Protein AF-A0A953FAG0-F1 (afdb_monomer_lite)

Secondary structure (DSSP, 8-state):
-EE--B-TTT--B--EES-----SSSS-HHHHHHHHHHHHHHHHT--SS-HHHHHHHHHHHHS--TTS-HHHHHHHHHHHHHHHHH---HHHHHHHHHHGGGSPPPPPP----S---

pLDDT: mean 85.93, std 14.11, range [34.12, 98.0]

Radius of gyration: 15.34 Å; chains: 1; bounding box: 32×39×44 Å

Sequence (117 aa):
MISSVACPGCGLVHPHNGPDVELNYACSAGCYDCFSELTAYSLSLGDPYFIHQIAVDTYAAQHHLESFAAVRTNCALIGLCLVVEHGYTGRQVQQVHMELPKQAWPVCVNSSPIGSV

Structure (mmCIF, N/CA/C/O backbone):
data_AF-A0A953FAG0-F1
#
_entry.id   AF-A0A953FAG0-F1
#
loop_
_atom_site.group_PDB
_atom_site.id
_atom_site.type_symbol
_atom_site.label_atom_id
_atom_site.label_alt_id
_atom_site.label_comp_id
_atom_site.label_asym_id
_atom_site.label_entity_id
_atom_site.label_seq_id
_atom_site.pdbx_PDB_ins_code
_atom_site.Cartn_x
_atom_site.Cartn_y
_atom_site.Cartn_z
_atom_site.occupancy
_atom_site.B_iso_or_equiv
_atom_site.auth_seq_id
_atom_site.auth_comp_id
_atom_site.auth_asym_id
_atom_site.auth_atom_id
_atom_site.pdbx_PDB_model_num
ATOM 1 N N . MET A 1 1 ? 10.816 3.139 -26.064 1.00 68.06 1 MET A N 1
ATOM 2 C CA . MET A 1 1 ? 10.955 1.683 -26.284 1.00 68.06 1 MET A CA 1
ATOM 3 C C . MET A 1 1 ? 9.927 1.042 -25.374 1.00 68.06 1 MET A C 1
ATOM 5 O O . MET A 1 1 ? 9.898 1.421 -24.215 1.00 68.06 1 MET A O 1
ATOM 9 N N . ILE A 1 2 ? 9.032 0.203 -25.899 1.00 79.94 2 ILE A N 1
ATOM 10 C CA . ILE A 1 2 ? 7.995 -0.448 -25.083 1.00 79.94 2 ILE A CA 1
ATOM 11 C C . ILE A 1 2 ? 8.584 -1.752 -24.547 1.00 79.94 2 ILE A C 1
ATOM 13 O O . ILE A 1 2 ? 9.121 -2.535 -25.331 1.00 79.94 2 ILE A O 1
ATOM 17 N N . SER A 1 3 ? 8.503 -1.961 -23.235 1.00 81.56 3 SER A N 1
ATOM 18 C CA . SER A 1 3 ? 8.983 -3.162 -22.541 1.00 81.56 3 SER A CA 1
ATOM 19 C C . SER A 1 3 ? 7.850 -3.780 -21.726 1.00 81.56 3 SER A C 1
ATOM 21 O O . SER A 1 3 ? 6.997 -3.058 -21.218 1.00 81.56 3 SER A O 1
ATOM 23 N N . SER A 1 4 ? 7.821 -5.106 -21.600 1.00 86.62 4 SER A N 1
ATOM 24 C CA . SER A 1 4 ? 6.828 -5.832 -20.801 1.00 86.62 4 SER A CA 1
ATOM 25 C C . SER A 1 4 ? 7.510 -6.956 -20.022 1.00 86.62 4 SER A C 1
ATOM 27 O O . SER A 1 4 ? 7.752 -8.040 -20.556 1.00 86.62 4 SER A O 1
ATOM 29 N N . VAL A 1 5 ? 7.846 -6.688 -18.761 1.00 89.94 5 VAL A N 1
ATOM 30 C CA . VAL A 1 5 ? 8.523 -7.629 -17.857 1.00 89.94 5 VAL A CA 1
ATOM 31 C C . VAL A 1 5 ? 7.561 -8.022 -16.739 1.00 89.94 5 VAL A C 1
ATOM 33 O O . VAL A 1 5 ? 6.826 -7.175 -16.225 1.00 89.94 5 VAL A O 1
ATOM 36 N N . ALA A 1 6 ? 7.563 -9.301 -16.358 1.00 93.25 6 ALA A N 1
ATOM 37 C CA . ALA A 1 6 ? 6.785 -9.782 -15.222 1.00 93.25 6 ALA A CA 1
ATOM 38 C C . ALA A 1 6 ? 7.247 -9.109 -13.921 1.00 93.25 6 ALA A C 1
ATOM 40 O O . ALA A 1 6 ? 8.440 -9.056 -13.624 1.00 93.25 6 ALA A O 1
ATOM 41 N N . CYS A 1 7 ? 6.299 -8.589 -13.145 1.00 92.50 7 CYS A N 1
ATOM 42 C CA . CYS A 1 7 ? 6.586 -7.969 -11.859 1.00 92.50 7 CYS A CA 1
ATOM 43 C C . CYS A 1 7 ? 7.130 -9.009 -10.861 1.00 92.50 7 CYS A C 1
ATOM 45 O O . CYS A 1 7 ? 6.459 -10.017 -10.638 1.00 92.50 7 CYS A O 1
ATOM 47 N N . PRO A 1 8 ? 8.283 -8.776 -10.205 1.00 88.88 8 PRO A N 1
ATOM 48 C CA . PRO A 1 8 ? 8.834 -9.720 -9.231 1.00 88.88 8 PRO A CA 1
ATOM 49 C C . PRO A 1 8 ? 7.984 -9.855 -7.956 1.00 88.88 8 PRO A C 1
ATOM 51 O O . PRO A 1 8 ? 8.090 -10.874 -7.282 1.00 88.88 8 PRO A O 1
ATOM 54 N N . GLY A 1 9 ? 7.150 -8.860 -7.626 1.00 86.81 9 GLY A N 1
ATOM 55 C CA . GLY A 1 9 ? 6.281 -8.897 -6.443 1.00 86.81 9 GLY A CA 1
ATOM 56 C C . GLY A 1 9 ? 4.934 -9.589 -6.675 1.00 86.81 9 GLY A C 1
ATOM 57 O O . GLY A 1 9 ? 4.514 -10.411 -5.867 1.00 86.81 9 GLY A O 1
ATOM 58 N N . CYS A 1 10 ? 4.253 -9.291 -7.788 1.00 91.38 10 CYS A N 1
ATOM 59 C CA . CYS A 1 10 ? 2.886 -9.776 -8.040 1.00 91.38 10 CYS A CA 1
ATOM 60 C C . CYS A 1 10 ? 2.708 -10.604 -9.326 1.00 91.38 10 CYS A C 1
ATOM 62 O O . CYS A 1 10 ? 1.614 -11.098 -9.587 1.00 91.38 10 CYS A O 1
ATOM 64 N N . GLY A 1 11 ? 3.745 -10.743 -10.157 1.00 92.88 11 GLY A N 1
ATOM 65 C CA . GLY A 1 11 ? 3.690 -11.487 -11.422 1.00 92.88 11 GLY A CA 1
ATOM 66 C C . GLY A 1 11 ? 2.977 -10.774 -12.578 1.00 92.88 11 GLY A C 1
ATOM 67 O O . GLY A 1 11 ? 2.952 -11.308 -13.686 1.00 92.88 11 GLY A O 1
ATOM 68 N N . LEU A 1 12 ? 2.426 -9.571 -12.368 1.00 93.81 12 LEU A N 1
ATOM 69 C CA . LEU A 1 12 ? 1.754 -8.800 -13.418 1.00 93.81 12 LEU A CA 1
ATOM 70 C C . LEU A 1 12 ? 2.696 -8.527 -14.600 1.00 93.81 12 LEU A C 1
ATOM 72 O O . LEU A 1 12 ? 3.808 -8.028 -14.418 1.00 93.81 12 LEU A O 1
ATOM 76 N N . VAL A 1 13 ? 2.220 -8.801 -15.815 1.00 95.12 13 V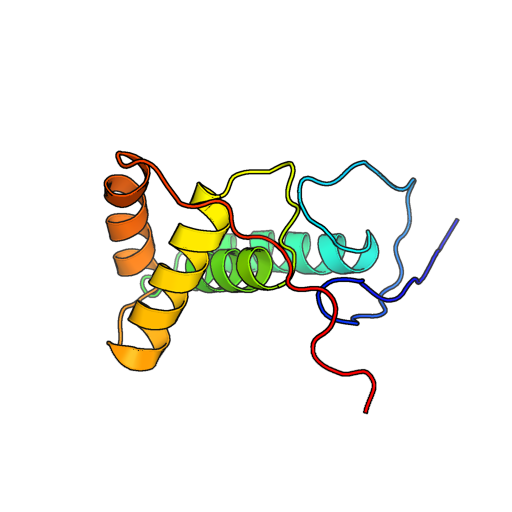AL A N 1
ATOM 77 C CA . VAL A 1 13 ? 2.886 -8.432 -17.068 1.00 95.12 13 VAL A CA 1
ATOM 78 C C . VAL A 1 13 ? 2.098 -7.288 -17.692 1.00 95.12 13 VAL A C 1
ATOM 80 O O . VAL A 1 13 ? 0.981 -7.489 -18.163 1.00 95.12 13 VAL A O 1
ATOM 83 N N . HIS A 1 14 ? 2.679 -6.092 -17.696 1.00 93.94 14 HIS A N 1
ATOM 84 C CA . HIS A 1 14 ? 2.065 -4.905 -18.285 1.00 93.94 14 HIS A CA 1
ATOM 85 C C . HIS A 1 14 ? 3.107 -4.122 -19.093 1.00 93.94 14 HIS A C 1
ATOM 87 O O . HIS A 1 14 ? 4.261 -4.037 -18.658 1.00 93.94 14 HIS A O 1
ATOM 93 N N . PRO A 1 15 ? 2.750 -3.578 -20.272 1.00 93.69 15 PRO A N 1
ATOM 94 C CA . PRO A 1 15 ? 3.658 -2.732 -21.030 1.00 93.69 15 PRO A CA 1
ATOM 95 C C . PRO A 1 15 ? 3.990 -1.448 -20.258 1.00 93.69 15 PRO A C 1
ATOM 97 O O . PRO A 1 15 ? 3.108 -0.816 -19.685 1.00 93.69 15 PRO A O 1
ATOM 100 N N . HIS A 1 16 ? 5.255 -1.045 -20.298 1.00 92.00 16 HIS A N 1
ATOM 101 C CA . HIS A 1 16 ? 5.738 0.261 -19.864 1.00 92.00 16 HIS A CA 1
ATOM 102 C C . HIS A 1 16 ? 6.333 0.998 -21.063 1.00 92.00 16 HIS A C 1
ATOM 104 O O . HIS A 1 16 ? 7.042 0.405 -21.886 1.00 92.00 16 HIS A O 1
ATOM 110 N N . ASN A 1 17 ? 6.050 2.295 -21.163 1.00 88.88 17 ASN A N 1
ATOM 111 C CA . ASN A 1 17 ? 6.640 3.168 -22.169 1.00 88.88 17 ASN A CA 1
ATOM 112 C C . ASN A 1 17 ? 7.435 4.277 -21.480 1.00 88.88 17 ASN A C 1
ATOM 114 O O . ASN A 1 17 ? 6.881 5.301 -21.091 1.00 88.88 17 ASN A O 1
ATOM 118 N N . GLY A 1 18 ? 8.741 4.077 -21.358 1.00 82.62 18 GLY A N 1
ATOM 119 C CA . GLY A 1 18 ? 9.620 5.007 -20.666 1.00 82.62 18 GLY A CA 1
ATOM 120 C C . GLY A 1 18 ? 10.944 4.348 -20.295 1.00 82.62 18 GLY A C 1
ATOM 121 O O . GLY A 1 18 ? 11.136 3.159 -20.567 1.00 82.62 18 GLY A O 1
ATOM 122 N N . PRO A 1 19 ? 11.899 5.123 -19.763 1.00 78.75 19 PRO A N 1
ATOM 123 C CA . PRO A 1 19 ? 13.068 4.554 -19.116 1.00 78.75 19 PRO A CA 1
ATOM 124 C C . PRO A 1 19 ? 12.666 3.911 -17.785 1.00 78.75 19 PRO A C 1
ATOM 126 O O . PRO A 1 19 ? 11.867 4.479 -17.041 1.00 78.75 19 PRO A O 1
ATOM 129 N N . ASP A 1 20 ? 13.281 2.777 -17.458 1.00 76.88 20 ASP A N 1
ATOM 130 C CA . ASP A 1 20 ? 13.160 2.208 -16.119 1.00 76.88 20 ASP A CA 1
ATOM 131 C C . ASP A 1 20 ? 13.752 3.191 -15.096 1.00 76.88 20 ASP A C 1
ATOM 133 O O . ASP A 1 20 ? 14.863 3.703 -15.265 1.00 76.88 20 ASP A O 1
ATOM 137 N N . VAL A 1 21 ? 12.993 3.467 -14.038 1.00 78.50 21 VAL A N 1
ATOM 138 C CA . VAL A 1 21 ? 13.410 4.318 -12.918 1.00 78.50 21 VAL A CA 1
ATOM 139 C C . VAL A 1 21 ? 13.612 3.469 -11.670 1.00 78.50 21 VAL A C 1
ATOM 141 O O . VAL A 1 21 ? 12.970 2.432 -11.503 1.00 78.50 21 VAL A O 1
ATOM 144 N N . GLU A 1 22 ? 14.496 3.904 -10.774 1.00 79.75 22 GLU A N 1
ATOM 145 C CA . GLU A 1 22 ? 14.628 3.272 -9.462 1.00 79.75 22 GLU A CA 1
ATOM 146 C C . GLU A 1 22 ? 13.359 3.540 -8.641 1.00 79.75 22 GLU A C 1
ATOM 148 O O . GLU A 1 22 ? 12.958 4.689 -8.440 1.00 79.75 22 GLU A O 1
ATOM 153 N N . LEU A 1 23 ? 12.700 2.467 -8.202 1.00 81.62 23 LEU A N 1
ATOM 154 C CA . LEU A 1 23 ? 11.445 2.525 -7.461 1.00 81.62 23 LEU A CA 1
ATOM 155 C C . LEU A 1 23 ? 11.669 2.150 -5.999 1.00 81.62 23 LEU A C 1
ATOM 157 O O . LEU A 1 23 ? 12.439 1.251 -5.674 1.00 81.62 23 LEU A O 1
ATOM 161 N N . ASN A 1 24 ? 10.878 2.749 -5.110 1.00 82.75 24 ASN A N 1
ATOM 162 C CA . ASN A 1 24 ? 10.871 2.409 -3.680 1.00 82.75 24 ASN A CA 1
ATOM 163 C C . ASN A 1 24 ? 10.152 1.075 -3.378 1.00 82.75 24 ASN A C 1
ATOM 165 O O . ASN A 1 24 ? 9.766 0.834 -2.230 1.00 82.75 24 ASN A O 1
ATOM 169 N N . TYR A 1 25 ? 9.916 0.256 -4.404 1.00 86.00 25 TYR A N 1
ATOM 170 C CA . TYR A 1 25 ? 9.139 -0.979 -4.395 1.00 86.00 25 TYR A CA 1
ATOM 171 C C . TYR A 1 25 ? 9.836 -2.029 -5.260 1.00 86.00 25 TYR A C 1
ATOM 173 O O . TYR A 1 25 ? 10.330 -1.714 -6.343 1.00 86.00 25 TYR A O 1
ATOM 181 N N . ALA A 1 26 ? 9.805 -3.288 -4.824 1.00 88.44 26 ALA A N 1
ATOM 182 C CA . ALA A 1 26 ? 10.285 -4.420 -5.610 1.00 88.44 26 ALA A CA 1
ATOM 183 C C . ALA A 1 26 ? 9.240 -4.796 -6.678 1.00 88.44 26 ALA A C 1
ATOM 185 O O . ALA A 1 26 ? 8.480 -5.750 -6.519 1.00 88.44 26 ALA A O 1
ATOM 186 N N . CYS A 1 27 ? 9.152 -4.003 -7.748 1.00 90.25 27 CYS A N 1
ATOM 187 C CA . CYS A 1 27 ? 8.130 -4.134 -8.789 1.00 90.25 27 CYS A CA 1
ATOM 188 C C . CYS A 1 27 ? 8.672 -3.814 -10.191 1.00 90.25 27 CYS A C 1
ATOM 190 O O . CYS A 1 27 ? 9.727 -3.198 -10.323 1.00 90.25 27 CYS A O 1
ATOM 192 N N . SER A 1 28 ? 7.961 -4.241 -11.241 1.00 92.06 28 SER A N 1
ATOM 193 C CA . SER A 1 28 ? 8.261 -3.811 -12.615 1.00 92.06 28 SER A CA 1
ATOM 194 C C . SER A 1 28 ? 7.649 -2.437 -12.904 1.00 92.06 28 SER A C 1
ATOM 196 O O . SER A 1 28 ? 6.628 -2.074 -12.317 1.00 92.06 28 SER A O 1
ATOM 198 N N . ALA A 1 29 ? 8.228 -1.691 -13.851 1.00 93.12 29 ALA A N 1
ATOM 199 C CA . ALA A 1 29 ? 7.739 -0.363 -14.229 1.00 93.12 29 ALA A CA 1
ATOM 200 C C . ALA A 1 29 ? 6.267 -0.380 -14.682 1.00 93.12 29 ALA A C 1
ATOM 202 O O . ALA A 1 29 ? 5.466 0.413 -14.202 1.00 93.12 29 ALA A O 1
ATOM 203 N N . GLY A 1 30 ? 5.869 -1.357 -15.507 1.00 93.94 30 GLY A N 1
ATOM 204 C CA . GLY A 1 30 ? 4.476 -1.480 -15.954 1.00 93.94 30 GLY A CA 1
ATOM 205 C C . GLY A 1 30 ? 3.502 -1.799 -14.813 1.00 93.94 30 GLY A C 1
ATOM 206 O O . GLY A 1 30 ? 2.364 -1.343 -14.825 1.00 93.94 30 GLY A O 1
ATOM 207 N N . CYS A 1 31 ? 3.944 -2.540 -13.791 1.00 95.19 31 CYS A N 1
ATOM 208 C CA . CYS A 1 31 ? 3.138 -2.763 -12.592 1.00 95.19 31 CYS A CA 1
ATOM 209 C C . CYS A 1 31 ? 2.964 -1.476 -11.776 1.00 95.19 31 CYS A C 1
ATOM 211 O O . CYS A 1 31 ? 1.865 -1.200 -11.288 1.00 95.19 31 CYS A O 1
ATOM 213 N N . TYR A 1 32 ? 4.023 -0.673 -11.678 1.00 94.38 32 TYR A N 1
ATOM 214 C CA . TYR A 1 32 ? 3.977 0.623 -11.015 1.00 94.38 32 TYR A CA 1
ATOM 215 C C . TYR A 1 32 ? 3.113 1.646 -11.766 1.00 94.38 32 TYR A C 1
ATOM 217 O O . TYR A 1 32 ? 2.424 2.437 -11.121 1.00 94.38 32 TYR A O 1
ATOM 225 N N . ASP A 1 33 ? 3.073 1.602 -13.101 1.00 95.12 33 ASP A N 1
ATOM 226 C CA . ASP A 1 33 ? 2.158 2.420 -13.909 1.00 95.12 33 ASP A CA 1
ATOM 227 C C . ASP A 1 33 ? 0.698 2.119 -13.546 1.00 95.12 33 ASP A C 1
ATOM 229 O O . ASP A 1 33 ? -0.050 3.029 -13.186 1.00 95.12 33 ASP A O 1
ATOM 233 N N . CYS A 1 34 ? 0.306 0.838 -13.523 1.00 95.75 34 CYS A N 1
ATOM 234 C CA . CYS A 1 34 ? -1.041 0.438 -13.106 1.00 95.75 34 CYS A CA 1
ATOM 235 C C . CYS A 1 34 ? -1.362 0.889 -11.673 1.00 95.75 34 CYS A C 1
ATOM 237 O O . CYS A 1 34 ? -2.470 1.346 -11.391 1.00 95.75 34 CYS A O 1
ATOM 239 N N . PHE A 1 35 ? -0.400 0.777 -10.752 1.00 96.19 35 PHE A N 1
ATOM 240 C CA . PHE A 1 35 ? -0.574 1.260 -9.382 1.00 96.19 35 PHE A CA 1
ATOM 241 C C . PHE A 1 35 ? -0.719 2.785 -9.310 1.00 96.19 35 PHE A C 1
ATOM 243 O O . PHE A 1 35 ? -1.509 3.298 -8.512 1.00 96.19 35 PHE A O 1
ATOM 250 N N . SER A 1 36 ? -0.000 3.517 -10.158 1.00 95.31 36 SER A N 1
ATOM 251 C CA . SER A 1 36 ? -0.093 4.974 -10.261 1.00 95.31 36 SER A CA 1
ATOM 252 C C . SER A 1 36 ? -1.462 5.406 -10.793 1.00 95.31 36 SER A C 1
ATOM 254 O O . SER A 1 36 ? -2.077 6.320 -10.241 1.00 95.31 36 SER A O 1
ATOM 256 N N . GLU A 1 37 ? -1.992 4.705 -11.797 1.00 96.75 37 GLU A N 1
ATOM 257 C CA . GLU A 1 37 ? -3.356 4.908 -12.298 1.00 96.75 37 GLU A CA 1
ATOM 258 C C . GLU A 1 37 ? -4.409 4.603 -11.225 1.00 96.75 37 GLU A C 1
ATOM 260 O O . GLU A 1 37 ? -5.305 5.415 -10.982 1.00 96.75 37 GLU A O 1
ATOM 265 N N . LEU A 1 38 ? -4.274 3.476 -10.516 1.00 96.69 38 LEU A N 1
ATOM 266 C CA . LEU A 1 38 ? -5.159 3.114 -9.407 1.00 96.69 38 LEU A CA 1
ATOM 267 C C . LEU A 1 38 ? -5.099 4.144 -8.271 1.00 96.69 38 LEU A C 1
ATOM 269 O O . LEU A 1 38 ? -6.122 4.466 -7.664 1.00 96.69 38 LEU A O 1
ATOM 273 N N . THR A 1 39 ? -3.918 4.689 -7.991 1.00 96.00 39 THR A N 1
ATOM 274 C CA . THR A 1 39 ? -3.722 5.767 -7.016 1.00 96.00 39 THR A CA 1
ATOM 275 C C . THR A 1 39 ? -4.481 7.021 -7.434 1.00 96.00 39 THR A C 1
ATOM 277 O O . THR A 1 39 ? -5.263 7.546 -6.642 1.00 96.00 39 THR A O 1
ATOM 280 N N . ALA A 1 40 ? -4.316 7.467 -8.682 1.00 96.56 40 ALA A N 1
ATOM 281 C CA . ALA A 1 40 ? -5.028 8.628 -9.205 1.00 96.56 40 ALA A CA 1
ATOM 282 C C . ALA A 1 40 ? -6.552 8.428 -9.149 1.00 96.56 40 ALA A C 1
ATOM 284 O O . ALA A 1 40 ? -7.278 9.292 -8.654 1.00 96.56 40 ALA A O 1
ATOM 285 N N . TYR A 1 41 ? -7.032 7.261 -9.584 1.00 96.69 41 TYR A N 1
ATOM 286 C CA . TYR A 1 41 ? -8.445 6.899 -9.533 1.00 96.69 41 TYR A CA 1
ATOM 287 C C . TYR A 1 41 ? -8.991 6.892 -8.100 1.00 96.69 41 TYR A C 1
ATOM 289 O O . TYR A 1 41 ? -9.948 7.603 -7.802 1.00 96.69 41 TYR A O 1
ATOM 297 N N . SER A 1 42 ? -8.374 6.130 -7.196 1.00 95.94 42 SER A N 1
ATOM 298 C CA . SER A 1 42 ? -8.868 5.950 -5.825 1.00 95.94 42 SER A CA 1
ATOM 299 C C . SER A 1 42 ? -8.874 7.250 -5.020 1.00 95.94 42 SER A C 1
ATOM 301 O O . SER A 1 42 ? -9.809 7.487 -4.257 1.00 95.94 42 SER A O 1
ATOM 303 N N . LEU A 1 43 ? -7.886 8.129 -5.221 1.00 94.88 43 LEU A N 1
ATOM 304 C CA . LEU A 1 43 ? -7.881 9.462 -4.614 1.00 94.88 43 LEU A CA 1
ATOM 305 C C . LEU A 1 43 ? -8.992 10.364 -5.170 1.00 94.88 43 LEU A C 1
ATOM 307 O O . LEU A 1 43 ? -9.552 11.166 -4.423 1.00 94.88 43 LEU A O 1
ATOM 311 N N . SER A 1 44 ? -9.336 10.226 -6.455 1.00 95.88 44 SER A N 1
ATOM 312 C CA . SER A 1 44 ? -10.364 11.052 -7.105 1.00 95.88 44 SER A CA 1
ATOM 313 C C . SER A 1 44 ? -11.791 10.773 -6.621 1.00 95.88 44 SER A C 1
ATOM 315 O O . SER A 1 44 ? -12.655 11.636 -6.756 1.00 95.88 44 SER A O 1
ATOM 317 N N . LEU A 1 45 ? -12.048 9.602 -6.026 1.00 93.69 45 LEU A N 1
ATOM 318 C CA . LEU A 1 45 ? -13.388 9.215 -5.579 1.00 93.69 45 LEU A CA 1
ATOM 319 C C . LEU A 1 45 ? -13.891 10.042 -4.391 1.00 93.69 45 LEU A C 1
ATOM 321 O O . LEU A 1 45 ? -15.101 10.177 -4.216 1.00 93.69 45 LEU A O 1
ATOM 325 N N . GLY A 1 46 ? -12.988 10.564 -3.550 1.00 85.81 46 GLY A N 1
ATOM 326 C CA . GLY A 1 46 ? -13.362 11.298 -2.335 1.00 85.81 46 GLY A CA 1
ATOM 327 C C . GLY A 1 46 ? -14.239 10.493 -1.364 1.00 85.81 46 GLY A C 1
ATOM 328 O O . GLY A 1 46 ? -14.933 11.078 -0.533 1.00 85.81 46 GLY A O 1
ATOM 329 N N . ASP A 1 47 ? -14.249 9.163 -1.479 1.00 86.56 47 ASP A N 1
ATOM 330 C CA . ASP A 1 47 ? -15.222 8.320 -0.798 1.00 86.56 47 ASP A CA 1
ATOM 331 C C . ASP A 1 47 ? -14.892 8.138 0.710 1.00 86.56 47 ASP A C 1
ATOM 333 O O . ASP A 1 47 ? -13.732 8.249 1.147 1.00 86.56 47 ASP A O 1
ATOM 337 N N . PRO A 1 48 ? -15.910 7.888 1.558 1.00 81.38 48 PRO A N 1
ATOM 338 C CA . PRO A 1 48 ? -15.708 7.724 2.995 1.00 81.38 48 PRO A CA 1
ATOM 339 C C . PRO A 1 48 ? -15.032 6.397 3.368 1.00 81.38 48 PRO A C 1
ATOM 341 O O . PRO A 1 48 ? -14.363 6.351 4.401 1.00 81.38 48 PRO A O 1
ATOM 344 N N . TYR A 1 49 ? -15.170 5.352 2.545 1.00 89.00 49 TYR A N 1
ATOM 345 C CA . TYR A 1 49 ? -14.545 4.041 2.756 1.00 89.00 49 TYR A CA 1
ATOM 346 C C . TYR A 1 49 ? -13.024 4.093 2.528 1.00 89.00 49 TYR A C 1
ATOM 348 O O . TYR A 1 49 ? -12.278 3.314 3.115 1.00 89.00 49 TYR A O 1
ATOM 356 N N . PHE A 1 50 ? -12.577 5.076 1.747 1.00 93.69 50 PHE A N 1
ATOM 357 C CA . PHE A 1 50 ? -11.211 5.427 1.410 1.00 93.69 50 PHE A CA 1
ATOM 358 C C . PHE A 1 50 ? -10.417 4.225 0.889 1.00 93.69 50 PHE A C 1
ATOM 360 O O . PHE A 1 50 ? -9.397 3.833 1.459 1.00 93.69 50 PHE A O 1
ATOM 367 N N . ILE A 1 51 ? -10.884 3.651 -0.231 1.00 95.25 51 ILE A N 1
ATOM 368 C CA . ILE A 1 51 ? -10.259 2.476 -0.872 1.00 95.25 51 ILE A CA 1
ATOM 369 C C . ILE A 1 51 ? -8.786 2.702 -1.235 1.00 95.25 51 ILE A C 1
ATOM 371 O O . ILE A 1 51 ? -8.036 1.741 -1.385 1.00 95.25 51 ILE A O 1
ATOM 375 N N . HIS A 1 52 ? -8.364 3.966 -1.343 1.00 96.81 52 HIS A N 1
ATOM 376 C CA . HIS A 1 52 ? -6.977 4.336 -1.585 1.00 96.81 52 HIS A CA 1
ATOM 377 C C . HIS A 1 52 ? -6.026 3.711 -0.556 1.00 96.81 52 HIS A C 1
ATOM 379 O O . HIS A 1 52 ? -5.010 3.141 -0.946 1.00 96.81 52 HIS A O 1
ATOM 385 N N . GLN A 1 53 ? -6.374 3.734 0.737 1.00 96.62 53 GLN A N 1
ATOM 386 C CA . GLN A 1 53 ? -5.515 3.142 1.768 1.00 96.62 53 GLN A CA 1
ATOM 387 C C . GLN A 1 53 ? -5.368 1.627 1.579 1.00 96.62 53 GLN A C 1
ATOM 389 O O . GLN A 1 53 ? -4.272 1.093 1.698 1.00 96.62 53 GLN A O 1
ATOM 394 N N . ILE A 1 54 ? -6.451 0.943 1.204 1.00 96.19 54 ILE A N 1
ATOM 395 C CA . ILE A 1 54 ? -6.441 -0.505 0.952 1.00 96.19 54 ILE A CA 1
ATOM 396 C C . ILE A 1 54 ? -5.557 -0.830 -0.261 1.00 96.19 54 ILE A C 1
ATOM 398 O O . ILE A 1 54 ? -4.791 -1.794 -0.233 1.00 96.19 54 ILE A O 1
ATOM 402 N N . ALA A 1 55 ? -5.630 -0.011 -1.316 1.00 96.25 55 ALA A N 1
ATOM 403 C CA . ALA A 1 55 ? -4.789 -0.157 -2.500 1.00 96.25 55 ALA A CA 1
ATOM 404 C C . ALA A 1 55 ? -3.298 0.034 -2.172 1.00 96.25 55 ALA A C 1
ATOM 406 O O . ALA A 1 55 ? -2.474 -0.782 -2.585 1.00 96.25 55 ALA A O 1
ATOM 407 N N . VAL A 1 56 ? -2.958 1.070 -1.396 1.00 95.56 56 VAL A N 1
ATOM 408 C CA . VAL A 1 56 ? -1.583 1.336 -0.940 1.00 95.56 56 VAL A CA 1
ATOM 409 C C . VAL A 1 56 ? -1.053 0.184 -0.090 1.00 95.56 56 VAL A C 1
ATOM 411 O O . VAL A 1 56 ? 0.051 -0.296 -0.345 1.00 95.56 56 VAL A O 1
ATOM 414 N N . ASP A 1 57 ? -1.840 -0.299 0.870 1.00 95.56 57 ASP A N 1
ATOM 415 C CA . ASP A 1 57 ? -1.424 -1.372 1.775 1.00 95.56 57 ASP A CA 1
ATOM 416 C C . ASP A 1 57 ? -1.223 -2.691 1.024 1.00 95.56 57 ASP A C 1
ATOM 418 O O . ASP A 1 57 ? -0.212 -3.369 1.201 1.00 95.56 57 ASP A O 1
ATOM 422 N N . THR A 1 58 ? -2.134 -3.024 0.107 1.00 95.38 58 THR A N 1
ATOM 423 C CA . THR A 1 58 ? -1.998 -4.214 -0.747 1.00 95.38 58 THR A CA 1
ATOM 424 C C . THR A 1 58 ? -0.722 -4.140 -1.581 1.00 95.38 58 THR A C 1
ATOM 426 O O . THR A 1 58 ? 0.060 -5.092 -1.615 1.00 95.38 58 THR A O 1
ATOM 429 N N . TYR A 1 59 ? -0.473 -2.992 -2.218 1.00 95.12 59 TYR A N 1
ATOM 430 C CA . TYR A 1 59 ? 0.700 -2.815 -3.064 1.00 95.12 59 TYR A CA 1
ATOM 431 C C . TYR A 1 59 ? 2.001 -2.880 -2.259 1.00 95.12 59 TYR A C 1
ATOM 433 O O . TYR A 1 59 ? 2.951 -3.542 -2.677 1.00 95.12 59 TYR A O 1
ATOM 441 N N . ALA A 1 60 ? 2.038 -2.247 -1.086 1.00 92.25 60 ALA A N 1
ATOM 442 C CA . ALA A 1 60 ? 3.193 -2.264 -0.200 1.00 92.25 60 ALA A CA 1
ATOM 443 C C . ALA A 1 60 ? 3.499 -3.662 0.357 1.00 92.25 60 ALA A C 1
ATOM 445 O O . ALA A 1 60 ? 4.670 -4.028 0.445 1.00 92.25 60 ALA A O 1
ATOM 446 N N . ALA A 1 61 ? 2.472 -4.449 0.693 1.00 91.50 61 ALA A N 1
ATOM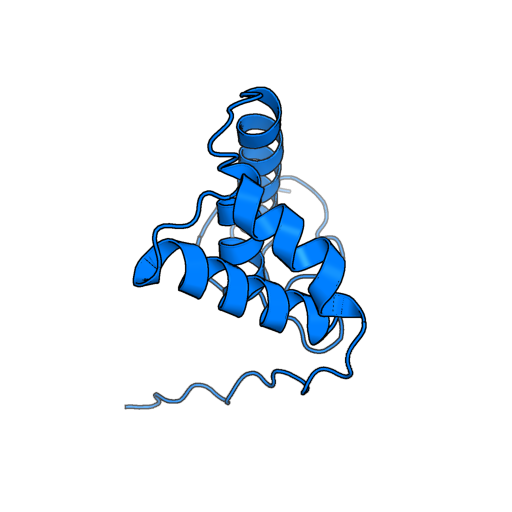 447 C CA . ALA A 1 61 ? 2.642 -5.821 1.163 1.00 91.50 61 ALA A CA 1
ATOM 448 C C . ALA A 1 61 ? 3.184 -6.755 0.064 1.00 91.50 61 ALA A C 1
ATOM 450 O O . ALA A 1 61 ? 4.004 -7.623 0.350 1.00 91.50 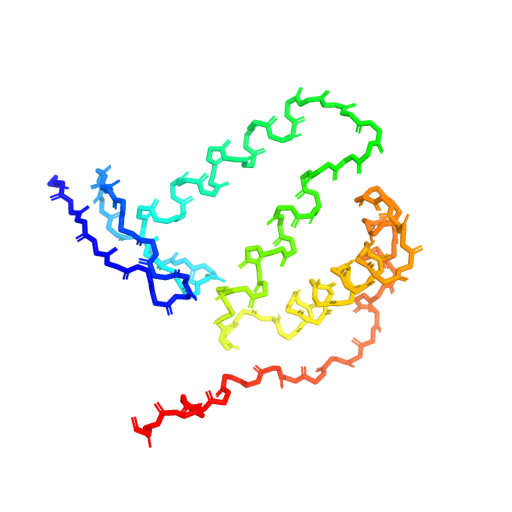61 ALA A O 1
ATOM 451 N N . GLN A 1 62 ? 2.763 -6.563 -1.191 1.00 91.19 62 GLN A N 1
ATOM 452 C CA . GLN A 1 62 ? 3.201 -7.383 -2.329 1.00 91.19 62 GLN A CA 1
ATOM 453 C C . GLN A 1 62 ? 4.584 -6.999 -2.877 1.00 91.19 62 GLN A C 1
ATOM 455 O O . GLN A 1 62 ? 5.289 -7.852 -3.409 1.00 91.19 62 GLN A O 1
ATOM 460 N N . HIS A 1 63 ? 4.982 -5.728 -2.767 1.00 90.88 63 HIS A N 1
ATOM 461 C CA . HIS A 1 63 ? 6.188 -5.190 -3.415 1.00 90.88 63 HIS A CA 1
ATOM 462 C C . HIS A 1 63 ? 7.223 -4.687 -2.404 1.00 90.88 63 HIS A C 1
ATOM 464 O O . HIS A 1 63 ? 7.842 -3.632 -2.583 1.00 90.88 63 HIS A O 1
ATOM 470 N N . HIS A 1 64 ? 7.408 -5.444 -1.324 1.00 84.12 64 HIS A N 1
ATOM 471 C CA . 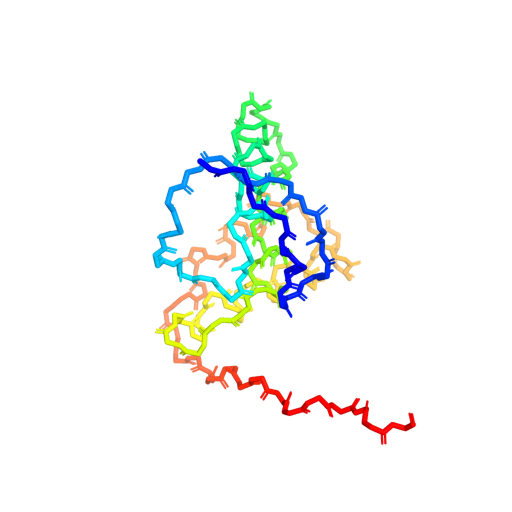HIS A 1 64 ? 8.385 -5.140 -0.289 1.00 84.12 64 HIS A CA 1
ATOM 472 C C . HIS A 1 64 ? 9.818 -5.104 -0.851 1.00 84.12 64 HIS A C 1
ATOM 474 O O . HIS A 1 64 ? 10.275 -6.041 -1.505 1.00 84.12 64 HIS A O 1
ATOM 480 N N . LEU A 1 65 ? 10.529 -4.017 -0.547 1.00 76.38 65 LEU A N 1
ATOM 481 C CA . LEU A 1 65 ? 11.942 -3.827 -0.852 1.00 76.38 65 LEU A CA 1
ATOM 482 C C . LEU A 1 65 ? 12.688 -3.539 0.455 1.00 76.38 65 LEU A C 1
ATOM 484 O O . LEU A 1 65 ? 12.342 -2.583 1.151 1.00 76.38 65 LEU A O 1
ATOM 488 N N . GLU A 1 66 ? 13.711 -4.339 0.765 1.00 68.94 66 GLU A N 1
ATOM 489 C CA . GLU A 1 66 ? 14.424 -4.316 2.056 1.00 68.94 66 GLU A CA 1
ATOM 490 C C . GLU A 1 66 ? 15.023 -2.944 2.404 1.00 68.94 66 GLU A C 1
ATOM 492 O O . GLU A 1 66 ? 15.087 -2.569 3.575 1.00 68.94 66 GLU A O 1
ATOM 497 N N . SER A 1 67 ? 15.425 -2.164 1.394 1.00 62.03 67 SER A N 1
ATOM 498 C CA . SER A 1 67 ? 15.982 -0.818 1.571 1.00 62.03 67 SER A CA 1
ATOM 499 C C . SER A 1 67 ? 14.941 0.230 1.980 1.00 62.03 67 SER A C 1
ATOM 501 O O . SER A 1 67 ? 15.304 1.253 2.562 1.00 62.03 67 SER A O 1
ATOM 503 N N . PHE A 1 68 ? 13.648 -0.015 1.735 1.00 59.34 68 PHE A N 1
ATOM 504 C CA . PHE A 1 68 ? 12.575 0.941 1.995 1.00 59.34 68 PHE A CA 1
ATOM 505 C C . PHE A 1 68 ? 11.585 0.414 3.044 1.00 59.34 68 PHE A C 1
ATOM 507 O O . PHE A 1 68 ? 10.534 -0.157 2.754 1.00 59.34 68 PHE A O 1
ATOM 514 N N . ALA A 1 69 ? 11.958 0.726 4.287 1.00 65.12 69 ALA A N 1
ATOM 515 C CA . ALA A 1 69 ? 11.151 0.868 5.495 1.00 65.12 69 ALA A CA 1
ATOM 516 C C . ALA A 1 69 ? 10.292 -0.338 5.909 1.00 65.12 69 ALA A C 1
ATOM 518 O O . ALA A 1 69 ? 9.116 -0.442 5.558 1.00 65.12 69 ALA A O 1
ATOM 519 N N . ALA A 1 70 ? 10.842 -1.121 6.842 1.00 75.00 70 ALA A N 1
ATOM 520 C CA . ALA A 1 70 ? 10.119 -2.022 7.743 1.00 75.00 70 ALA A CA 1
ATOM 521 C C . ALA A 1 70 ? 8.753 -1.467 8.194 1.00 75.00 70 ALA A C 1
ATOM 523 O O . ALA A 1 70 ? 7.759 -2.186 8.201 1.00 75.00 70 ALA A O 1
ATOM 524 N N . VAL A 1 71 ? 8.682 -0.169 8.510 1.00 84.88 71 VAL A N 1
ATOM 525 C CA . VAL A 1 71 ? 7.446 0.513 8.925 1.00 84.88 71 VAL A CA 1
ATOM 526 C C . VAL A 1 71 ? 6.333 0.376 7.888 1.00 84.88 71 VAL A C 1
ATOM 528 O O . VAL A 1 71 ? 5.206 0.067 8.250 1.00 84.88 71 VAL A O 1
ATOM 531 N N . ARG A 1 72 ? 6.631 0.573 6.600 1.00 87.62 72 ARG A N 1
ATOM 532 C CA . ARG A 1 72 ? 5.620 0.574 5.537 1.00 87.62 72 ARG A CA 1
ATOM 533 C C . ARG A 1 72 ? 4.989 -0.804 5.377 1.00 87.62 72 ARG A C 1
ATOM 535 O O . ARG A 1 72 ? 3.768 -0.901 5.365 1.00 87.62 72 ARG A O 1
ATOM 542 N N . THR A 1 73 ? 5.804 -1.856 5.304 1.00 88.12 73 THR A N 1
ATOM 543 C CA . THR A 1 73 ? 5.306 -3.234 5.186 1.00 88.12 73 THR A CA 1
ATOM 544 C C . THR A 1 73 ? 4.519 -3.646 6.423 1.00 88.12 73 THR A C 1
ATOM 546 O O . THR A 1 73 ? 3.436 -4.206 6.298 1.00 88.12 73 THR A O 1
ATOM 549 N N . ASN A 1 74 ? 5.015 -3.330 7.623 1.00 89.06 74 ASN A N 1
ATOM 550 C CA . ASN A 1 74 ? 4.296 -3.657 8.853 1.00 89.06 74 ASN A CA 1
ATOM 551 C C . ASN A 1 74 ? 2.961 -2.898 8.958 1.00 89.06 74 ASN A C 1
ATOM 553 O O . ASN A 1 74 ? 1.939 -3.518 9.242 1.00 89.06 74 ASN A O 1
ATOM 557 N N . CYS A 1 75 ? 2.939 -1.588 8.683 1.00 92.06 75 CYS A N 1
ATOM 558 C CA . CYS A 1 75 ? 1.699 -0.811 8.647 1.00 92.06 75 CYS A CA 1
ATOM 559 C C . CYS A 1 75 ? 0.717 -1.384 7.619 1.00 92.06 75 CYS A C 1
ATOM 561 O O . CYS A 1 75 ? -0.453 -1.563 7.946 1.00 92.06 75 CYS A O 1
ATOM 563 N N . ALA A 1 76 ? 1.191 -1.732 6.421 1.00 93.88 76 ALA A N 1
ATOM 564 C CA . ALA A 1 76 ? 0.373 -2.335 5.377 1.00 93.88 76 ALA A CA 1
ATOM 565 C C . ALA A 1 76 ? -0.254 -3.667 5.818 1.00 93.88 76 ALA A C 1
ATOM 567 O O . ALA A 1 76 ? -1.464 -3.844 5.713 1.00 93.88 76 ALA A O 1
ATOM 568 N N . LEU A 1 77 ? 0.538 -4.587 6.379 1.00 93.81 77 LEU A N 1
ATOM 569 C CA . LEU A 1 77 ? 0.035 -5.877 6.866 1.00 93.81 77 LEU A CA 1
ATOM 570 C C . LEU A 1 77 ? -0.990 -5.708 7.997 1.00 93.81 77 LEU A C 1
ATOM 572 O O . LEU A 1 77 ? -2.034 -6.360 7.983 1.00 93.81 77 LEU A O 1
ATOM 576 N N . ILE A 1 78 ? -0.731 -4.803 8.945 1.00 94.62 78 ILE A N 1
ATOM 577 C CA . ILE A 1 78 ? -1.680 -4.478 10.018 1.00 94.62 78 ILE A CA 1
ATOM 578 C C . ILE A 1 78 ? -2.964 -3.877 9.439 1.00 94.62 78 ILE A C 1
ATOM 580 O O . ILE A 1 78 ? -4.058 -4.272 9.834 1.00 94.62 78 ILE A O 1
ATOM 584 N N . GLY A 1 79 ? -2.843 -2.952 8.486 1.00 96.38 79 GLY A N 1
ATOM 585 C CA . GLY A 1 79 ? -3.979 -2.321 7.819 1.00 96.38 79 GLY A CA 1
ATOM 586 C C . GLY A 1 79 ? -4.875 -3.340 7.120 1.00 96.38 79 GLY A C 1
ATOM 587 O O . GLY A 1 79 ? -6.083 -3.360 7.352 1.00 96.38 79 GLY A O 1
ATOM 588 N N . LEU A 1 80 ? -4.282 -4.255 6.350 1.00 97.31 80 LEU A N 1
ATOM 589 C CA . LEU A 1 80 ? -5.007 -5.336 5.679 1.00 97.31 80 LEU A CA 1
ATOM 590 C C . LEU A 1 80 ? -5.701 -6.278 6.674 1.00 97.31 80 LEU A C 1
ATOM 592 O O . LEU A 1 80 ? -6.866 -6.614 6.467 1.00 97.31 80 LEU A O 1
ATOM 596 N N . CYS A 1 81 ? -5.038 -6.659 7.770 1.00 97.94 81 CYS A N 1
ATOM 597 C CA . CYS A 1 81 ? -5.643 -7.463 8.840 1.00 97.94 81 CYS A CA 1
ATOM 598 C C . CYS A 1 81 ? -6.853 -6.753 9.476 1.00 97.94 81 CYS A C 1
ATOM 600 O O . CYS A 1 81 ? -7.904 -7.362 9.674 1.00 97.94 81 CYS A O 1
ATOM 602 N N . LEU A 1 82 ? -6.763 -5.446 9.737 1.00 97.75 82 LEU A N 1
ATOM 603 C CA . LEU A 1 82 ? -7.882 -4.678 10.288 1.00 97.75 82 LEU A CA 1
ATOM 604 C C . LEU A 1 82 ? -9.079 -4.629 9.326 1.00 97.75 82 LEU A C 1
ATOM 606 O O . LEU A 1 82 ? -10.224 -4.733 9.766 1.00 97.75 82 LEU A O 1
ATOM 610 N N . VAL A 1 83 ? -8.844 -4.506 8.018 1.00 97.44 83 VAL A N 1
ATOM 611 C CA . VAL A 1 83 ? -9.926 -4.522 7.018 1.00 97.44 83 VAL A CA 1
ATOM 612 C C . VAL A 1 83 ? -10.558 -5.908 6.921 1.00 97.44 83 VAL A C 1
ATOM 614 O O . VAL A 1 83 ? -11.773 -6.039 7.059 1.00 97.44 83 VAL A O 1
ATOM 617 N N . VAL A 1 84 ? -9.743 -6.941 6.690 1.00 97.31 84 VAL A N 1
ATOM 618 C CA . VAL A 1 84 ? -10.215 -8.296 6.362 1.00 97.31 84 VAL A CA 1
ATOM 619 C C . VAL A 1 84 ? -10.799 -9.006 7.578 1.00 97.31 84 VAL A C 1
ATOM 621 O O . VAL A 1 84 ? -11.847 -9.637 7.473 1.00 97.31 84 VAL A O 1
ATOM 624 N N . GLU A 1 85 ? -10.138 -8.907 8.729 1.00 98.00 85 GLU A N 1
ATOM 625 C CA . GLU A 1 85 ? -10.507 -9.679 9.920 1.00 98.00 85 GLU A CA 1
ATOM 626 C C . GLU A 1 85 ? -11.385 -8.882 10.889 1.00 98.00 85 GLU A C 1
ATOM 628 O O . GLU A 1 85 ? -12.168 -9.472 11.631 1.00 98.00 85 GLU A O 1
ATOM 633 N N . HIS A 1 86 ? -11.295 -7.546 10.872 1.00 97.44 86 HIS A N 1
ATOM 634 C CA . HIS A 1 86 ? -11.967 -6.687 11.854 1.00 97.44 86 HIS A CA 1
ATOM 635 C C . HIS A 1 86 ? -12.982 -5.709 11.237 1.00 97.44 86 HIS A C 1
ATOM 637 O O . HIS A 1 86 ? -13.619 -4.951 11.968 1.00 97.44 86 HIS A O 1
ATOM 643 N N . GLY A 1 87 ? -13.166 -5.719 9.911 1.00 96.25 87 GLY A N 1
ATOM 644 C CA . GLY A 1 87 ? -14.179 -4.912 9.224 1.00 96.25 87 GLY A CA 1
ATOM 645 C C . GLY A 1 87 ? -13.895 -3.407 9.203 1.00 96.25 87 GLY A C 1
ATOM 646 O O . GLY A 1 87 ? -14.823 -2.613 9.042 1.00 96.25 87 GLY A O 1
ATOM 647 N N . TYR A 1 88 ? -12.636 -2.997 9.380 1.00 97.50 88 TYR A N 1
ATOM 648 C CA . TYR A 1 88 ? -12.254 -1.589 9.302 1.00 97.50 88 TYR A CA 1
ATOM 649 C C . TYR A 1 88 ? -12.403 -1.060 7.870 1.00 97.50 88 TYR A C 1
ATOM 651 O O . TYR A 1 88 ? -12.171 -1.757 6.885 1.00 97.50 88 TYR A O 1
ATOM 659 N N . THR A 1 89 ? -12.746 0.220 7.758 1.00 96.88 89 THR A N 1
ATOM 660 C CA . THR A 1 89 ? -12.645 0.983 6.507 1.00 96.88 89 THR A CA 1
ATOM 661 C C . THR A 1 89 ? -11.205 1.442 6.271 1.00 96.88 89 THR A C 1
ATOM 663 O O . THR A 1 89 ? -10.434 1.614 7.220 1.00 96.88 89 THR A O 1
ATOM 666 N N . GLY A 1 90 ? -10.851 1.751 5.021 1.00 96.19 90 GLY A N 1
ATOM 667 C CA . GLY A 1 90 ? -9.542 2.321 4.688 1.00 96.19 90 GLY A CA 1
ATOM 668 C C . GLY A 1 90 ? -9.261 3.637 5.422 1.00 96.19 90 GLY A C 1
ATOM 669 O O . GLY A 1 90 ? -8.123 3.919 5.786 1.00 96.19 90 GLY A O 1
ATOM 670 N N . ARG A 1 91 ? -10.298 4.421 5.744 1.00 95.75 91 ARG A N 1
ATOM 671 C CA . ARG A 1 91 ? -10.151 5.659 6.522 1.00 95.75 91 ARG A CA 1
ATOM 672 C C . ARG A 1 91 ? -9.775 5.395 7.977 1.00 95.75 91 ARG A C 1
ATOM 674 O O . ARG A 1 91 ? -8.930 6.099 8.522 1.00 95.75 91 ARG A O 1
ATOM 681 N N . GLN A 1 92 ? -10.378 4.385 8.599 1.00 96.44 92 GLN A N 1
ATOM 682 C CA . GLN A 1 92 ? -10.010 3.981 9.958 1.00 96.44 92 GLN A CA 1
ATOM 683 C C . GLN A 1 92 ? -8.593 3.401 9.991 1.00 96.44 92 GLN A C 1
ATOM 685 O O . GLN A 1 92 ? -7.837 3.698 10.911 1.00 96.44 92 GLN A O 1
ATOM 690 N N . VAL A 1 93 ? -8.195 2.644 8.963 1.00 96.56 93 VAL A N 1
ATOM 691 C CA . VAL A 1 93 ? -6.808 2.177 8.819 1.00 96.56 93 VAL A CA 1
ATOM 692 C C . VAL A 1 93 ? -5.835 3.347 8.691 1.00 96.56 93 VAL A C 1
ATOM 694 O O . VAL A 1 93 ? -4.852 3.386 9.424 1.00 96.56 93 VAL A O 1
ATOM 697 N N . GLN A 1 94 ? -6.133 4.339 7.846 1.00 94.81 94 GLN A N 1
ATOM 698 C CA . GLN A 1 94 ? -5.302 5.538 7.713 1.00 94.81 94 GLN A CA 1
ATOM 699 C C . GLN A 1 94 ? -5.108 6.238 9.069 1.00 94.81 94 GLN A C 1
ATOM 701 O O . GLN A 1 94 ? -4.002 6.652 9.398 1.00 94.81 94 GLN A O 1
ATOM 706 N N . GLN A 1 95 ? -6.161 6.343 9.886 1.00 94.38 95 GLN A N 1
ATOM 707 C CA . GLN A 1 95 ? -6.064 6.917 11.234 1.00 94.38 95 GLN A CA 1
ATOM 708 C C . GLN A 1 95 ? -5.145 6.097 12.146 1.00 94.38 95 GLN A C 1
ATOM 710 O O . GLN A 1 95 ? -4.316 6.668 12.849 1.00 94.38 95 GLN A O 1
ATOM 715 N N . VAL A 1 96 ? -5.240 4.765 12.101 1.00 94.19 96 VAL A N 1
ATOM 716 C CA . VAL A 1 96 ? -4.336 3.871 12.840 1.00 94.19 96 VAL A CA 1
ATOM 717 C C . VAL A 1 96 ? -2.885 4.050 12.368 1.00 94.19 96 VAL A C 1
ATOM 719 O O . VAL A 1 96 ? -1.971 4.146 13.189 1.00 94.19 96 VAL A O 1
ATOM 722 N N . HIS A 1 97 ? -2.655 4.182 11.060 1.00 92.62 97 HIS A N 1
ATOM 723 C CA . HIS A 1 97 ? -1.331 4.428 10.476 1.00 92.62 97 HIS A CA 1
ATOM 724 C C . HIS A 1 97 ? -0.694 5.754 10.893 1.00 92.62 97 HIS A C 1
ATOM 726 O O . HIS A 1 97 ? 0.524 5.865 10.823 1.00 92.62 97 HIS A O 1
ATOM 732 N N . MET A 1 98 ? -1.459 6.745 11.353 1.00 90.38 98 MET A N 1
ATOM 733 C CA . MET A 1 98 ? -0.884 7.984 11.897 1.00 90.38 98 MET A CA 1
ATOM 734 C C . MET A 1 98 ? -0.268 7.785 13.293 1.00 90.38 98 MET A C 1
ATOM 736 O O . MET A 1 98 ? 0.596 8.558 13.709 1.00 90.38 98 MET A O 1
ATOM 740 N N . GLU A 1 99 ? -0.674 6.734 14.009 1.00 87.81 99 GLU A N 1
ATOM 741 C CA . GLU A 1 99 ? -0.231 6.452 15.379 1.00 87.81 99 GLU A CA 1
ATOM 742 C C . GLU A 1 99 ? 0.854 5.366 15.449 1.00 87.81 99 GLU A C 1
ATOM 744 O O . GLU A 1 99 ? 1.767 5.446 16.272 1.00 87.81 99 GLU A O 1
ATOM 749 N N . LEU A 1 100 ? 0.795 4.383 14.546 1.00 82.25 100 LEU A N 1
ATOM 750 C CA . LEU A 1 100 ? 1.696 3.227 14.477 1.00 82.25 100 LEU A CA 1
ATOM 751 C C . LEU A 1 100 ? 3.202 3.531 14.262 1.00 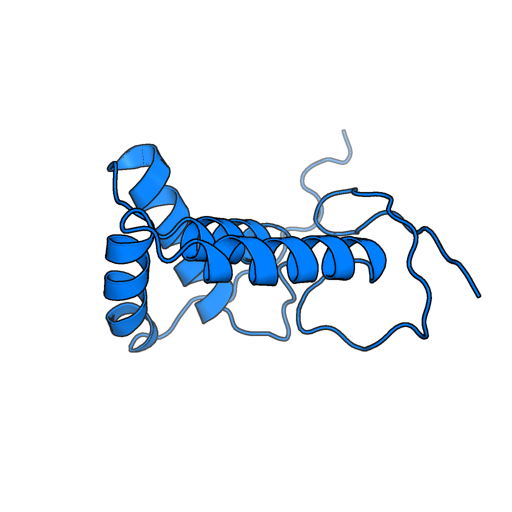82.25 100 LEU A C 1
ATOM 753 O O . LEU A 1 100 ? 4.028 2.857 14.879 1.00 82.25 100 LEU A O 1
ATOM 757 N N . PRO A 1 101 ? 3.636 4.513 13.447 1.00 73.62 101 PRO A N 1
ATOM 758 C CA . PRO A 1 101 ? 5.052 4.712 13.109 1.00 73.62 101 PRO A CA 1
ATOM 759 C C . PRO A 1 101 ? 5.955 5.107 14.285 1.00 73.62 101 PRO A C 1
ATOM 761 O O . PRO A 1 101 ? 7.170 5.159 14.127 1.00 73.62 101 PRO A O 1
ATOM 764 N N . LYS A 1 102 ? 5.383 5.396 15.459 1.00 72.50 102 LYS A N 1
ATOM 765 C CA . LYS A 1 102 ? 6.101 5.868 16.653 1.00 72.50 102 LYS A CA 1
ATOM 766 C C . LYS A 1 102 ? 6.931 4.780 17.352 1.00 72.50 102 LYS A C 1
ATOM 768 O O . LYS A 1 102 ? 7.681 5.098 18.271 1.00 72.50 102 LYS A O 1
ATOM 773 N N . GLN A 1 103 ? 6.807 3.518 16.940 1.00 74.00 103 GLN A N 1
ATOM 774 C CA . GLN A 1 103 ? 7.529 2.381 17.519 1.00 74.00 103 GLN A CA 1
ATOM 775 C C . GLN A 1 103 ? 8.648 1.854 16.608 1.00 74.00 103 GLN A C 1
ATOM 777 O O . GLN A 1 103 ? 8.656 2.093 15.401 1.00 74.00 103 GLN A O 1
ATOM 782 N N . ALA A 1 104 ? 9.591 1.106 17.186 1.00 76.56 104 ALA A N 1
ATOM 783 C CA . ALA A 1 104 ? 10.585 0.369 16.413 1.00 76.56 104 ALA A CA 1
ATOM 784 C C . ALA A 1 104 ? 9.925 -0.837 15.729 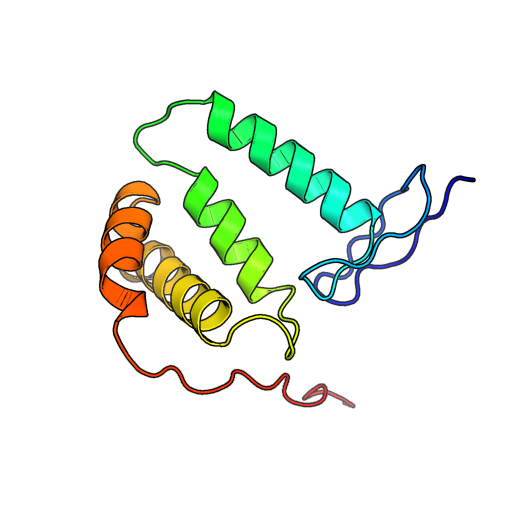1.00 76.56 104 ALA A C 1
ATOM 786 O O . ALA A 1 104 ? 9.267 -1.644 16.387 1.00 76.56 104 ALA A O 1
ATOM 787 N N . TRP A 1 105 ? 10.116 -0.962 14.417 1.00 80.06 105 TRP A N 1
ATOM 788 C CA . TRP A 1 105 ? 9.529 -2.036 13.620 1.00 80.06 105 TRP A CA 1
ATOM 789 C C . TRP A 1 105 ? 10.565 -3.111 13.289 1.00 80.06 105 TRP A C 1
ATOM 791 O O . TRP A 1 105 ? 11.694 -2.765 12.930 1.00 80.06 105 TRP A O 1
ATOM 801 N N . PRO A 1 106 ? 10.204 -4.405 13.369 1.00 77.62 106 PRO A N 1
ATOM 802 C CA . PRO A 1 106 ? 11.071 -5.468 12.893 1.00 77.62 106 PRO A CA 1
ATOM 803 C C . PRO A 1 106 ? 11.241 -5.346 11.379 1.00 77.62 106 PRO A C 1
ATOM 805 O O . PRO A 1 106 ? 10.278 -5.081 10.654 1.00 77.62 106 PRO A O 1
ATOM 808 N N . VAL A 1 107 ? 12.466 -5.560 10.901 1.00 75.81 107 VAL A N 1
ATOM 809 C CA . VAL A 1 107 ? 12.735 -5.647 9.465 1.00 75.81 107 VAL A CA 1
ATOM 810 C C . VAL A 1 107 ? 11.956 -6.830 8.906 1.00 75.81 107 VAL A C 1
ATOM 812 O O . VAL A 1 107 ? 12.151 -7.969 9.332 1.00 75.81 107 VAL A O 1
ATOM 815 N N . CYS A 1 108 ? 11.067 -6.554 7.956 1.00 69.75 108 CYS A N 1
ATOM 816 C CA . CYS A 1 108 ? 10.501 -7.600 7.125 1.00 69.75 108 CYS A CA 1
ATOM 817 C C . CYS A 1 108 ? 11.616 -8.055 6.189 1.00 69.75 108 CYS A C 1
ATOM 819 O O . CYS A 1 108 ? 12.125 -7.261 5.408 1.00 69.75 108 CYS A O 1
ATOM 821 N N . VAL A 1 109 ? 12.038 -9.306 6.298 1.00 68.62 109 VAL A N 1
ATOM 822 C CA . VAL A 1 109 ? 12.914 -9.923 5.302 1.00 68.62 109 VAL A CA 1
ATOM 823 C C . VAL A 1 109 ? 12.024 -10.696 4.346 1.00 68.62 109 VAL A C 1
ATOM 825 O O . VAL A 1 109 ? 11.082 -11.358 4.791 1.00 68.62 109 VAL A O 1
ATOM 828 N N . ASN A 1 110 ? 12.294 -10.623 3.042 1.00 59.81 110 ASN A N 1
ATOM 829 C CA . ASN A 1 110 ? 11.697 -11.611 2.153 1.00 59.81 110 ASN A CA 1
ATOM 830 C C . ASN A 1 110 ? 12.301 -12.952 2.566 1.00 59.81 110 ASN A C 1
ATOM 832 O O . ASN A 1 110 ? 13.510 -13.158 2.443 1.00 59.81 110 ASN A O 1
ATOM 836 N N . SER A 1 111 ? 11.485 -13.866 3.093 1.00 53.06 111 SER A N 1
ATOM 837 C CA . SER A 1 111 ? 11.918 -15.252 3.146 1.00 53.06 111 SER A CA 1
ATOM 838 C C . SER A 1 111 ? 12.286 -15.635 1.712 1.00 53.06 111 SER A C 1
ATOM 840 O O . SER A 1 111 ? 11.515 -15.392 0.781 1.00 53.06 111 SER A O 1
ATOM 842 N N . SER A 1 112 ? 13.492 -16.184 1.514 1.00 49.12 112 SER A N 1
ATOM 843 C CA . SER A 1 112 ? 13.816 -16.896 0.269 1.00 49.12 112 SER A CA 1
ATOM 844 C C . SER A 1 112 ? 12.614 -17.754 -0.119 1.00 49.12 112 SER A C 1
ATOM 846 O O . SER A 1 112 ? 11.992 -18.290 0.803 1.00 49.12 112 SER A O 1
ATOM 848 N N . PRO A 1 113 ? 12.264 -17.867 -1.416 1.00 45.97 113 PRO A N 1
ATOM 849 C CA . PRO A 1 113 ? 11.020 -18.495 -1.842 1.00 45.97 113 PRO A CA 1
ATOM 850 C C . PRO A 1 113 ? 10.851 -19.824 -1.109 1.00 45.97 113 PRO A C 1
ATOM 852 O O . PRO A 1 113 ? 11.596 -20.779 -1.333 1.00 45.97 113 PRO A O 1
ATOM 855 N N . ILE A 1 114 ? 9.911 -19.855 -0.163 1.00 44.69 114 ILE A N 1
ATOM 856 C CA . ILE A 1 114 ? 9.522 -21.077 0.528 1.00 44.69 114 ILE A CA 1
ATOM 857 C C . ILE A 1 114 ? 8.718 -21.845 -0.517 1.00 44.69 114 ILE A C 1
ATOM 859 O O . ILE A 1 114 ? 7.508 -21.677 -0.616 1.00 44.69 114 ILE A O 1
ATOM 863 N N . GLY A 1 115 ? 9.409 -22.587 -1.381 1.00 39.44 115 GLY A N 1
ATOM 864 C CA . GLY A 1 115 ? 8.759 -23.307 -2.471 1.00 39.44 115 GLY A CA 1
ATOM 865 C C . GLY A 1 115 ? 9.629 -23.538 -3.698 1.00 39.44 115 GLY A C 1
ATOM 866 O O . GLY A 1 115 ? 9.248 -23.142 -4.792 1.00 39.44 115 GLY A O 1
ATOM 867 N N . SER A 1 116 ? 10.759 -24.223 -3.531 1.00 34.12 116 SER A N 1
ATOM 868 C CA . SER A 1 116 ? 11.172 -25.207 -4.538 1.00 34.12 116 SER A CA 1
ATOM 869 C C . SER A 1 116 ? 10.544 -26.537 -4.121 1.00 34.12 116 SER A C 1
ATOM 871 O O . SER A 1 116 ? 11.146 -27.284 -3.350 1.00 34.12 116 SER A O 1
ATOM 873 N N . VAL A 1 117 ? 9.304 -26.778 -4.546 1.00 38.84 117 VAL A N 1
ATOM 874 C CA . VAL A 1 117 ? 8.667 -28.107 -4.541 1.00 38.84 117 VAL A CA 1
ATOM 875 C C . VAL A 1 117 ? 8.459 -28.547 -5.975 1.00 38.84 117 VAL A C 1
ATOM 877 O O . VAL A 1 117 ? 8.050 -27.686 -6.784 1.00 38.84 117 VAL A O 1
#

Foldseek 3Di:
DWDWDQWPQPRDTAIDDDDDDDDLFSTGPRVVVVLVVVLVVLVVVPDPLSCNLLSQLVRCCRTPDQVHDLLSPVLSVVLNCCCPVVVHGSVVSVVVSVVRVPDDGDRDDPDDPPDPD